Protein AF-A0A358XRB4-F1 (afdb_monomer_lite)

Foldseek 3Di:
DDEPVNLVVCVVVPHDPVVSVVVVVVCVVVVVYDPPPDPDDDPDDDDDDPVPDADWDADDPDRPRTDGPVCCVVVVQVCCCVPVVDGDDPPVRPPPVPPVVVD

Structure (mmCIF, N/CA/C/O backbone):
data_AF-A0A358XRB4-F1
#
_entry.id   AF-A0A358XRB4-F1
#
loop_
_atom_site.group_PDB
_atom_site.id
_atom_site.type_symbol
_atom_site.label_atom_id
_atom_site.label_alt_id
_atom_site.label_comp_id
_atom_site.label_asym_id
_atom_site.label_entity_id
_atom_site.label_seq_id
_atom_site.pdbx_PDB_ins_code
_atom_site.Cartn_x
_atom_site.Cartn_y
_atom_site.Cartn_z
_atom_site.occupancy
_atom_site.B_iso_or_equiv
_atom_site.auth_seq_id
_atom_site.auth_comp_id
_atom_site.auth_asym_id
_atom_site.auth_atom_id
_atom_site.pdbx_PDB_model_num
ATOM 1 N N . PRO A 1 1 ? -9.787 3.916 7.502 1.00 90.25 1 PRO A N 1
ATOM 2 C CA . PRO A 1 1 ? -10.908 3.652 8.437 1.00 90.25 1 PRO A CA 1
ATOM 3 C C . PRO A 1 1 ? -10.502 2.539 9.401 1.00 90.25 1 PRO A C 1
ATOM 5 O O . PRO A 1 1 ? -9.626 1.770 9.024 1.00 90.25 1 PRO A O 1
ATOM 8 N N . ILE A 1 2 ? -11.074 2.484 10.604 1.00 95.69 2 ILE A N 1
ATOM 9 C CA . ILE A 1 2 ? -10.723 1.452 11.591 1.00 95.69 2 ILE A CA 1
ATOM 10 C C . ILE A 1 2 ? -11.543 0.191 11.311 1.00 95.69 2 ILE A C 1
ATOM 12 O O . ILE A 1 2 ? -12.748 0.284 11.087 1.00 95.69 2 ILE A O 1
ATOM 16 N N . ASP A 1 3 ? -10.884 -0.960 11.305 1.00 96.50 3 ASP A N 1
ATOM 17 C CA . ASP A 1 3 ? -11.445 -2.276 10.993 1.00 96.50 3 ASP A CA 1
ATOM 18 C C . ASP A 1 3 ? -10.678 -3.393 11.729 1.00 96.50 3 ASP A C 1
ATOM 20 O O . ASP A 1 3 ? -9.764 -3.131 12.517 1.00 96.50 3 ASP A O 1
ATOM 24 N N . ASP A 1 4 ? -11.012 -4.653 11.444 1.00 96.62 4 ASP A N 1
ATOM 25 C CA . ASP A 1 4 ? -10.349 -5.813 12.051 1.00 96.62 4 ASP A CA 1
ATOM 26 C C . ASP A 1 4 ? -8.838 -5.853 11.752 1.00 96.62 4 ASP A C 1
ATOM 28 O O . ASP A 1 4 ? -8.036 -6.158 12.637 1.00 96.62 4 ASP A O 1
ATOM 32 N N . ARG A 1 5 ? -8.415 -5.456 10.540 1.00 96.81 5 ARG A N 1
ATOM 33 C CA . ARG A 1 5 ? -6.986 -5.373 10.173 1.00 96.81 5 ARG A CA 1
ATOM 34 C C . ARG A 1 5 ? -6.235 -4.367 11.032 1.00 96.81 5 ARG A C 1
ATOM 36 O O . ARG A 1 5 ? -5.061 -4.569 11.344 1.00 96.81 5 ARG A O 1
ATOM 43 N N . THR A 1 6 ? -6.909 -3.300 11.446 1.00 97.25 6 THR A N 1
ATOM 44 C CA . THR A 1 6 ? -6.347 -2.321 12.374 1.00 97.25 6 THR A CA 1
ATOM 45 C C . THR A 1 6 ? -6.061 -2.952 13.741 1.00 97.25 6 THR A C 1
ATOM 47 O O . THR A 1 6 ? -4.976 -2.737 14.284 1.00 97.25 6 THR A O 1
ATOM 50 N N . LEU A 1 7 ? -6.969 -3.776 14.281 1.00 97.50 7 LEU A N 1
ATOM 51 C CA . LEU A 1 7 ? -6.739 -4.475 15.556 1.00 97.50 7 LEU A CA 1
ATOM 52 C C . LEU A 1 7 ? -5.638 -5.536 15.441 1.00 97.50 7 LEU A C 1
ATOM 54 O O . LEU A 1 7 ? -4.786 -5.630 16.326 1.00 97.50 7 LEU A O 1
ATOM 58 N N . GLU A 1 8 ? -5.598 -6.281 14.333 1.00 97.69 8 GLU A N 1
ATOM 59 C CA . GLU A 1 8 ? -4.508 -7.222 14.039 1.00 97.69 8 GLU A CA 1
ATOM 60 C C . GLU A 1 8 ? -3.146 -6.515 14.018 1.00 97.69 8 GLU A C 1
ATOM 62 O O . GLU A 1 8 ? -2.169 -7.015 14.580 1.00 97.69 8 GLU A O 1
ATOM 67 N N . TYR A 1 9 ? -3.075 -5.327 13.408 1.00 97.88 9 TYR A N 1
ATOM 68 C CA . TYR A 1 9 ? -1.863 -4.513 13.393 1.00 97.88 9 TYR A CA 1
ATOM 69 C C . TYR A 1 9 ? -1.485 -4.005 14.791 1.00 97.88 9 TYR A C 1
ATOM 71 O O . TYR A 1 9 ? -0.312 -4.011 15.162 1.00 97.88 9 TYR A O 1
ATOM 79 N N . MET A 1 10 ? -2.457 -3.593 15.607 1.00 98.06 10 MET A N 1
ATOM 80 C CA . MET A 1 10 ? -2.192 -3.202 16.996 1.00 98.06 10 MET A CA 1
ATOM 81 C C . MET A 1 10 ? -1.623 -4.368 17.810 1.00 98.06 10 MET A C 1
ATOM 83 O O . MET A 1 10 ? -0.644 -4.184 18.535 1.00 98.06 10 MET A O 1
ATOM 87 N N . HIS A 1 11 ? -2.186 -5.565 17.647 1.00 97.75 11 HIS A N 1
ATOM 88 C CA . HIS A 1 11 ? -1.681 -6.776 18.284 1.00 97.75 11 HIS A CA 1
ATOM 89 C C . HIS A 1 11 ? -0.258 -7.111 17.811 1.00 97.75 11 HIS A C 1
ATOM 91 O O . HIS A 1 11 ? 0.637 -7.302 18.633 1.00 97.75 11 HIS A O 1
ATOM 97 N N . SER A 1 12 ? -0.011 -7.125 16.495 1.00 98.12 12 SER A N 1
ATOM 98 C CA . SER A 1 12 ? 1.310 -7.453 15.930 1.00 98.12 12 SER A CA 1
ATOM 99 C C . SER A 1 12 ? 2.396 -6.447 16.312 1.00 98.12 12 SER A C 1
ATOM 101 O O . SER A 1 12 ? 3.572 -6.792 16.393 1.00 98.12 12 SER A O 1
ATOM 103 N N . THR A 1 13 ? 1.998 -5.214 16.612 1.00 98.00 13 THR A N 1
ATOM 104 C CA . THR A 1 13 ? 2.883 -4.154 17.095 1.00 98.00 13 THR A CA 1
ATOM 105 C C . THR A 1 13 ? 2.844 -3.991 18.620 1.00 98.00 13 THR A C 1
ATOM 107 O O . THR A 1 13 ? 3.164 -2.919 19.140 1.00 98.00 13 THR A O 1
ATOM 110 N N . ASN A 1 14 ? 2.492 -5.067 19.332 1.00 97.75 14 ASN A N 1
ATOM 111 C CA . ASN A 1 14 ? 2.639 -5.258 20.775 1.00 97.75 14 ASN A CA 1
ATOM 112 C C . ASN A 1 14 ? 1.822 -4.297 21.661 1.00 97.75 14 ASN A C 1
ATOM 114 O O . ASN A 1 14 ? 2.279 -3.883 22.728 1.00 97.75 14 ASN A O 1
ATOM 118 N N . ARG A 1 15 ? 0.612 -3.917 21.229 1.00 98.31 15 ARG A N 1
ATOM 119 C CA . ARG A 1 15 ? -0.363 -3.246 22.110 1.00 98.31 15 ARG A CA 1
ATOM 120 C C . ARG A 1 15 ? -1.045 -4.281 23.003 1.00 98.31 15 ARG A C 1
ATOM 122 O O . ARG A 1 15 ? -1.271 -5.412 22.579 1.00 98.31 15 ARG A O 1
ATOM 129 N N . SER A 1 16 ? -1.381 -3.886 24.231 1.00 98.12 16 SER A N 1
ATOM 130 C CA . SER A 1 16 ? -2.035 -4.792 25.180 1.00 98.12 16 SER A CA 1
ATOM 131 C C . SER A 1 16 ? -3.459 -5.135 24.734 1.00 98.12 16 SER A C 1
ATOM 133 O O . SER A 1 16 ? -4.117 -4.346 24.047 1.00 98.12 16 SER A O 1
ATOM 135 N N . ALA A 1 17 ? -3.953 -6.303 25.145 1.00 97.81 17 ALA A N 1
ATOM 136 C CA . ALA A 1 17 ? -5.308 -6.740 24.819 1.00 97.81 17 ALA A CA 1
ATOM 137 C C . ALA A 1 17 ? -6.370 -5.767 25.364 1.00 97.81 17 ALA A C 1
ATOM 139 O O . ALA A 1 17 ? -7.371 -5.501 24.700 1.00 97.81 17 ALA A O 1
ATOM 140 N N . GLU A 1 18 ? -6.127 -5.177 26.536 1.00 98.19 18 GLU A N 1
ATOM 141 C CA . GLU A 1 18 ? -6.999 -4.168 27.141 1.00 98.19 18 GLU A CA 1
ATOM 142 C C . GLU A 1 18 ? -7.086 -2.920 26.263 1.00 98.19 18 GLU A C 1
ATOM 144 O O . GLU A 1 18 ? -8.176 -2.407 26.017 1.00 98.19 18 GLU A O 1
ATOM 149 N N . GLN A 1 19 ? -5.948 -2.449 25.748 1.00 97.75 19 GLN A N 1
ATOM 150 C CA . GLN A 1 19 ? -5.911 -1.282 24.873 1.00 97.75 19 GLN A CA 1
ATOM 151 C C . GLN A 1 19 ? -6.633 -1.547 23.548 1.00 97.75 19 GLN A C 1
ATOM 153 O O . GLN A 1 19 ? -7.374 -0.687 23.073 1.00 97.75 19 GLN A O 1
ATOM 158 N N . ILE A 1 20 ? -6.434 -2.728 22.958 1.00 98.12 20 ILE A N 1
ATOM 159 C CA . ILE A 1 20 ? -7.108 -3.140 21.718 1.00 98.12 20 ILE A CA 1
ATOM 160 C C . ILE A 1 20 ? -8.624 -3.155 21.924 1.00 98.12 20 ILE A C 1
ATOM 162 O O . ILE A 1 20 ? -9.349 -2.559 21.129 1.00 98.12 20 ILE A O 1
ATOM 166 N N . LYS A 1 21 ? -9.091 -3.743 23.030 1.00 98.12 21 LYS A N 1
ATOM 167 C CA . LYS A 1 21 ? -10.515 -3.790 23.372 1.00 98.12 21 LYS A CA 1
ATOM 168 C C . LYS A 1 21 ? -11.119 -2.395 23.545 1.00 98.12 21 LYS A C 1
ATOM 170 O O . LYS A 1 21 ? -12.191 -2.125 23.017 1.00 98.12 21 LYS A O 1
ATOM 175 N N . ILE A 1 22 ? -10.423 -1.490 24.240 1.00 98.00 22 ILE A N 1
ATOM 176 C CA . ILE A 1 22 ? -10.883 -0.102 24.409 1.00 98.00 22 ILE A CA 1
ATOM 177 C C . ILE A 1 22 ? -11.071 0.576 23.047 1.00 98.00 22 ILE A C 1
ATOM 179 O O . ILE A 1 22 ? -12.081 1.244 22.831 1.00 98.00 22 ILE A O 1
ATOM 183 N N . VAL A 1 23 ? -10.112 0.408 22.131 1.00 97.62 23 VAL A N 1
ATOM 184 C CA . VAL A 1 23 ? -10.195 0.990 20.784 1.00 97.62 23 VAL A CA 1
ATOM 185 C C . VAL A 1 23 ? -11.362 0.395 20.000 1.00 97.62 23 VAL A C 1
ATOM 187 O O . VAL A 1 23 ? -12.125 1.145 19.395 1.00 97.62 23 VAL A O 1
ATOM 190 N N . GLU A 1 24 ? -11.536 -0.924 20.041 1.00 97.81 24 GLU A N 1
ATOM 191 C CA . GLU A 1 24 ? -12.645 -1.610 19.378 1.00 97.81 24 GLU A CA 1
ATOM 192 C C . GLU A 1 24 ? -14.009 -1.113 19.878 1.00 97.81 24 GLU A C 1
ATOM 194 O O . GLU A 1 24 ? -14.825 -0.640 19.080 1.00 97.81 24 GLU A O 1
ATOM 199 N N . ASP A 1 25 ? -14.235 -1.162 21.193 1.00 98.06 25 ASP A N 1
ATOM 200 C CA . ASP A 1 25 ? -15.498 -0.774 21.825 1.00 98.06 25 ASP A CA 1
ATOM 201 C C . ASP A 1 25 ? -15.821 0.697 21.539 1.00 98.06 25 ASP A C 1
ATOM 203 O O . ASP A 1 25 ? -16.948 1.043 21.164 1.00 98.06 25 ASP A O 1
ATOM 207 N N . TYR A 1 26 ? -14.818 1.573 21.655 1.00 97.94 26 TYR A N 1
ATOM 208 C CA . TYR A 1 26 ? -14.969 2.992 21.364 1.00 97.94 26 TYR A CA 1
ATOM 209 C C . TYR A 1 26 ? -15.321 3.233 19.892 1.00 97.94 26 TYR A C 1
ATOM 211 O O . TYR A 1 26 ? -16.281 3.948 19.599 1.00 97.94 26 TYR A O 1
ATOM 219 N N . CYS A 1 27 ? -14.583 2.639 18.952 1.00 97.50 27 CYS A N 1
ATOM 220 C CA . CYS A 1 27 ? -14.813 2.858 17.526 1.00 97.50 27 CYS A CA 1
ATOM 221 C C . CYS A 1 27 ? -16.169 2.309 17.067 1.00 97.50 27 CYS A C 1
ATOM 223 O O . CYS A 1 27 ? -16.845 2.967 16.272 1.00 97.50 27 CYS A O 1
ATOM 225 N N . LYS A 1 28 ? -16.599 1.153 17.591 1.00 95.88 28 LYS A N 1
ATOM 226 C CA . LYS A 1 28 ? -17.924 0.577 17.308 1.00 95.88 28 LYS A CA 1
ATOM 227 C C . LYS A 1 28 ? -19.051 1.435 17.880 1.00 95.88 28 LYS A C 1
ATOM 229 O O . LYS A 1 28 ? -20.026 1.694 17.181 1.00 95.88 28 LYS A O 1
ATOM 234 N N . SER A 1 29 ? -18.891 1.938 19.103 1.00 97.25 29 SER A N 1
ATOM 235 C CA . SER A 1 29 ? -19.905 2.777 19.757 1.00 97.25 29 SER A CA 1
ATOM 236 C C . SER A 1 29 ? -20.063 4.155 19.106 1.00 97.25 29 SER A C 1
ATOM 238 O O . SER A 1 29 ? -21.143 4.734 19.155 1.00 97.25 29 SER A O 1
ATOM 240 N N . ASN A 1 30 ? -19.003 4.679 18.483 1.00 96.44 30 ASN A N 1
ATOM 241 C CA . ASN A 1 30 ? -18.987 6.020 17.888 1.00 96.44 30 ASN A CA 1
ATOM 242 C C . ASN A 1 30 ? -19.124 6.027 16.356 1.00 96.44 30 ASN A C 1
ATOM 244 O O . ASN A 1 30 ? -18.814 7.037 15.729 1.00 96.44 30 ASN A O 1
ATOM 248 N N . LEU A 1 31 ? -19.571 4.924 15.741 1.00 92.69 31 LEU A N 1
ATOM 249 C CA . LEU A 1 31 ? -19.766 4.822 14.283 1.00 92.69 31 LEU A CA 1
ATOM 250 C C . LEU A 1 31 ? -18.483 5.091 13.466 1.00 92.69 31 LEU A C 1
ATOM 252 O O . LEU A 1 31 ? -18.536 5.530 12.320 1.00 92.69 31 LEU A O 1
ATOM 256 N N . LEU A 1 32 ? -17.316 4.820 14.058 1.00 94.50 32 LEU A N 1
ATOM 257 C CA . LEU A 1 32 ? -16.003 4.951 13.410 1.00 94.50 32 LEU A CA 1
ATOM 258 C C . LEU A 1 32 ? -15.513 3.624 12.812 1.00 94.50 32 LEU A C 1
ATOM 260 O O . LEU A 1 32 ? -14.489 3.590 12.123 1.00 94.50 32 LEU A O 1
ATOM 264 N N . TRP A 1 33 ? -16.222 2.533 13.107 1.00 95.56 33 TRP A N 1
ATOM 265 C CA . TRP A 1 33 ? -15.901 1.182 12.669 1.00 95.56 33 TRP A CA 1
ATOM 266 C C . TRP A 1 33 ? -16.358 0.926 11.230 1.00 95.56 33 TRP A C 1
ATOM 268 O O . TRP A 1 33 ? -17.510 1.187 10.890 1.00 95.56 33 TRP A O 1
ATOM 278 N N . ARG A 1 34 ? -15.472 0.387 10.386 1.00 95.19 34 ARG A N 1
ATOM 279 C CA . ARG A 1 34 ? -15.744 0.072 8.978 1.00 95.19 34 ARG A CA 1
ATOM 280 C C . ARG A 1 34 ? -16.043 -1.417 8.813 1.00 95.19 34 ARG A C 1
ATOM 282 O O . ARG A 1 34 ? -15.207 -2.257 9.122 1.00 95.19 34 ARG A O 1
ATOM 289 N N . THR A 1 35 ? -17.206 -1.738 8.252 1.00 92.44 35 THR A N 1
ATOM 290 C CA . THR A 1 35 ? -17.623 -3.111 7.902 1.00 92.44 35 THR A CA 1
ATOM 291 C C . THR A 1 35 ? -17.479 -3.426 6.413 1.00 92.44 35 THR A C 1
ATOM 293 O O . THR A 1 35 ? -17.598 -4.579 6.004 1.00 92.44 35 THR A O 1
ATOM 296 N N . GLY A 1 36 ? -17.259 -2.404 5.582 1.00 89.94 36 GLY A N 1
ATOM 297 C CA . GLY A 1 36 ? -17.199 -2.540 4.125 1.00 89.94 36 GLY A CA 1
ATOM 298 C C . GLY A 1 36 ? -18.560 -2.395 3.438 1.00 89.94 36 GLY A C 1
ATOM 299 O O . GLY A 1 36 ? -18.598 -2.274 2.218 1.00 89.94 36 GLY A O 1
ATOM 300 N N . LYS A 1 37 ? -19.659 -2.345 4.203 1.00 89.94 37 LYS A N 1
ATOM 301 C CA . LYS A 1 37 ? -21.044 -2.274 3.697 1.00 89.94 37 LYS A CA 1
ATOM 302 C C . LYS A 1 37 ? -21.692 -0.897 3.849 1.00 89.94 37 LYS A C 1
ATOM 304 O O . LYS A 1 37 ? -22.836 -0.715 3.458 1.00 89.94 37 LYS A O 1
ATOM 309 N N . GLU A 1 38 ? -20.985 0.056 4.444 1.00 88.00 38 GLU A N 1
ATOM 310 C CA . GLU A 1 38 ? -21.481 1.417 4.638 1.00 88.00 38 GLU A CA 1
ATOM 311 C C . GLU A 1 38 ? -21.682 2.136 3.294 1.00 88.00 38 GLU A C 1
ATOM 313 O O . GLU A 1 38 ? -20.778 2.152 2.453 1.00 88.00 38 GLU A O 1
ATOM 318 N N . GLU A 1 39 ? -22.842 2.776 3.132 1.00 88.31 39 GLU A N 1
ATOM 319 C CA . GLU A 1 39 ? -23.184 3.620 1.981 1.00 88.31 39 GLU A CA 1
ATOM 320 C C . GLU A 1 39 ? -22.624 5.037 2.172 1.00 88.31 39 GLU A C 1
ATOM 322 O O . GLU A 1 39 ? -23.309 5.960 2.614 1.00 88.31 39 GLU A O 1
ATOM 327 N N . ILE A 1 40 ? -21.334 5.206 1.880 1.00 90.75 40 ILE A N 1
ATOM 328 C CA . ILE A 1 40 ? -20.641 6.492 2.009 1.00 90.75 40 ILE A CA 1
ATOM 329 C C . ILE A 1 40 ? -20.748 7.262 0.690 1.00 90.75 40 ILE A C 1
ATOM 331 O O . ILE A 1 40 ? -20.347 6.767 -0.362 1.00 90.75 40 ILE A O 1
ATOM 335 N N . GLN A 1 41 ? -21.248 8.496 0.749 1.00 93.75 41 GLN A N 1
ATOM 336 C CA . GLN A 1 41 ? -21.295 9.391 -0.405 1.00 93.75 41 GLN A CA 1
ATOM 337 C C . GLN A 1 41 ? -19.997 10.199 -0.504 1.00 93.75 41 GLN A C 1
ATOM 339 O O . GLN A 1 41 ? -19.649 10.955 0.403 1.00 93.75 41 GLN A O 1
ATOM 344 N N . TYR A 1 42 ? -19.290 10.049 -1.622 1.00 94.06 42 TYR A N 1
ATOM 345 C CA . TYR A 1 42 ? -18.092 10.820 -1.952 1.00 94.06 42 TYR A CA 1
ATOM 346 C C . TYR A 1 42 ? -18.394 11.808 -3.082 1.00 94.06 42 TYR A C 1
ATOM 348 O O . TYR A 1 42 ? -19.273 11.567 -3.906 1.00 94.06 42 TYR A O 1
ATOM 356 N N . SER A 1 43 ? -17.637 12.904 -3.162 1.00 97.38 43 SER A N 1
ATOM 357 C CA . SER A 1 43 ? -17.746 13.862 -4.273 1.00 97.38 43 SER A CA 1
ATOM 358 C C . SER A 1 43 ? -17.278 13.284 -5.613 1.00 97.38 43 SER A C 1
ATOM 360 O O . SER A 1 43 ? -17.720 13.732 -6.666 1.00 97.38 43 SER A O 1
ATOM 362 N N . SER A 1 44 ? -16.379 12.298 -5.575 1.00 96.69 44 SER A N 1
ATOM 363 C CA . SER A 1 44 ? -15.900 11.540 -6.729 1.00 96.69 44 SER A CA 1
ATOM 364 C C . SER A 1 44 ? -15.478 10.141 -6.284 1.00 96.69 44 SER A C 1
ATOM 366 O O . SER A 1 44 ? -14.920 9.978 -5.196 1.00 96.69 44 SER A O 1
ATOM 368 N N . VAL A 1 45 ? -15.741 9.139 -7.125 1.00 94.50 45 VAL A N 1
ATOM 369 C CA . VAL A 1 45 ? -15.379 7.736 -6.895 1.00 94.50 45 VAL A CA 1
ATOM 370 C C . VAL A 1 45 ? -14.479 7.278 -8.036 1.00 94.50 45 VAL A C 1
ATOM 372 O O . VAL A 1 45 ? -14.835 7.403 -9.205 1.00 94.50 45 VAL A O 1
ATOM 375 N N . VAL A 1 46 ? -13.304 6.753 -7.689 1.00 95.12 46 VAL A N 1
ATOM 376 C CA . VAL A 1 46 ? -12.358 6.150 -8.633 1.00 95.12 46 VAL A CA 1
ATOM 377 C C . VAL A 1 46 ? -12.219 4.678 -8.281 1.00 95.12 46 VAL A C 1
ATOM 379 O O . VAL A 1 46 ? -11.925 4.337 -7.135 1.00 95.12 46 VAL A O 1
ATOM 382 N N . GLU A 1 47 ? -12.422 3.810 -9.266 1.00 94.31 47 GLU A N 1
ATOM 383 C CA . GLU A 1 47 ? -12.337 2.362 -9.099 1.00 94.31 47 GLU A CA 1
ATOM 384 C C . GLU A 1 47 ? -10.992 1.828 -9.594 1.00 94.31 47 GLU A C 1
ATOM 386 O O . GLU A 1 47 ? -10.452 2.279 -10.606 1.00 94.31 47 GLU A O 1
ATOM 391 N N . PHE A 1 48 ? -10.447 0.841 -8.883 1.00 93.31 48 PHE A N 1
ATOM 392 C CA . PHE A 1 48 ? -9.201 0.187 -9.263 1.00 93.31 48 PHE A CA 1
ATOM 393 C C . PHE A 1 48 ? -9.271 -1.314 -8.979 1.00 93.31 48 PHE A C 1
ATOM 395 O O . PHE A 1 48 ? -9.446 -1.741 -7.838 1.00 93.31 48 PHE A O 1
ATOM 402 N N . ASN A 1 49 ? -9.113 -2.123 -10.027 1.00 95.12 49 ASN A N 1
ATOM 403 C CA . ASN A 1 49 ? -9.119 -3.575 -9.912 1.00 95.12 49 ASN A CA 1
ATOM 404 C C . ASN A 1 49 ? -7.727 -4.090 -9.514 1.00 95.12 49 ASN A C 1
ATOM 406 O O . ASN A 1 49 ? -6.806 -4.110 -10.335 1.00 95.12 49 ASN A O 1
ATOM 410 N N . LEU A 1 50 ? -7.592 -4.579 -8.278 1.00 94.00 50 LEU A N 1
ATOM 411 C CA . LEU A 1 50 ? -6.340 -5.143 -7.761 1.00 94.00 50 LEU A CA 1
ATOM 412 C C . LEU A 1 50 ? -5.830 -6.352 -8.559 1.00 94.00 50 LEU A C 1
ATOM 414 O O . LEU A 1 50 ? -4.622 -6.551 -8.633 1.00 94.00 50 LEU A O 1
ATOM 418 N N . SER A 1 51 ? -6.704 -7.130 -9.205 1.00 96.06 51 SER A N 1
ATOM 419 C CA . SER A 1 51 ? -6.286 -8.267 -10.040 1.00 96.06 51 SER A CA 1
ATOM 420 C C . SER A 1 51 ? -5.570 -7.843 -11.323 1.00 96.06 51 SER A C 1
ATOM 422 O O . SER A 1 51 ? -4.903 -8.662 -11.942 1.00 96.06 51 SER A O 1
ATOM 424 N N . SER A 1 52 ? -5.699 -6.576 -11.726 1.00 93.88 52 SER A N 1
ATOM 425 C CA . SER A 1 52 ? -4.991 -6.016 -12.886 1.00 93.88 52 SER A CA 1
ATOM 426 C C . SER A 1 52 ? -3.621 -5.420 -12.535 1.00 93.88 52 SER A C 1
ATOM 428 O O . SER A 1 52 ? -2.935 -4.885 -13.405 1.00 93.88 52 SER A O 1
ATOM 430 N N . LEU A 1 53 ? -3.225 -5.463 -11.258 1.00 94.00 53 LEU A N 1
ATOM 431 C CA . LEU A 1 53 ? -1.988 -4.857 -10.785 1.00 94.00 53 LEU A CA 1
ATOM 432 C C . LEU A 1 53 ? -0.764 -5.646 -11.272 1.00 94.00 53 LEU A C 1
ATOM 434 O O . LEU A 1 53 ? -0.621 -6.835 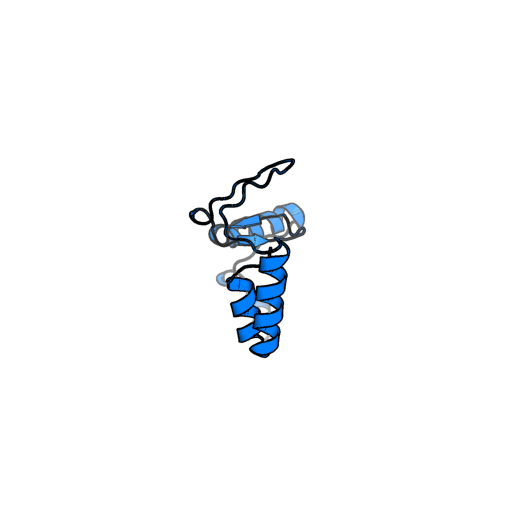-10.998 1.00 94.00 53 LEU A O 1
ATOM 438 N N . GLU A 1 54 ? 0.162 -4.946 -11.923 1.00 94.94 54 GLU A N 1
ATOM 439 C CA . GLU A 1 54 ? 1.481 -5.464 -12.288 1.00 94.94 54 GLU A CA 1
ATOM 440 C C . GLU A 1 54 ? 2.590 -4.758 -11.484 1.00 94.94 54 GLU A C 1
ATOM 442 O O . GLU A 1 54 ? 2.448 -3.569 -11.174 1.00 94.94 54 GLU A O 1
ATOM 447 N N . PRO A 1 55 ? 3.713 -5.439 -11.173 1.00 95.88 55 PRO A N 1
ATOM 448 C CA . PRO A 1 55 ? 4.864 -4.820 -10.519 1.00 95.88 55 PRO A CA 1
ATOM 449 C C . PRO A 1 55 ? 5.432 -3.651 -11.328 1.00 95.88 55 PRO A C 1
ATOM 451 O O . PRO A 1 55 ? 5.678 -3.770 -12.533 1.00 95.88 55 PRO A O 1
ATOM 454 N N . THR A 1 56 ? 5.701 -2.531 -10.656 1.00 95.62 56 THR A N 1
ATOM 455 C CA . THR A 1 56 ? 6.194 -1.298 -11.287 1.00 95.62 56 THR A CA 1
ATOM 456 C C . THR A 1 56 ? 7.336 -0.647 -10.526 1.00 95.62 56 THR A C 1
ATOM 458 O O . THR A 1 56 ? 7.470 -0.825 -9.319 1.00 95.62 56 THR A O 1
ATOM 461 N N . VAL A 1 57 ? 8.106 0.174 -11.235 1.00 94.56 57 VAL A N 1
ATOM 462 C CA . VAL A 1 57 ? 9.106 1.097 -10.694 1.00 94.56 57 VAL A CA 1
ATOM 463 C C . VAL A 1 57 ? 8.658 2.527 -10.988 1.00 94.56 57 VAL A C 1
ATOM 465 O O . VAL A 1 57 ? 8.137 2.803 -12.070 1.00 94.56 57 VAL A O 1
ATOM 468 N N . SER A 1 58 ? 8.864 3.429 -10.032 1.00 93.81 58 SER A N 1
ATOM 469 C CA . SER A 1 58 ? 8.624 4.863 -10.211 1.00 93.81 58 SER A CA 1
ATOM 470 C C . SER A 1 58 ? 9.903 5.587 -10.629 1.00 93.81 58 SER A C 1
ATOM 472 O O . SER A 1 58 ? 10.953 5.360 -10.025 1.00 93.81 58 SER A O 1
ATOM 474 N N . GLY A 1 59 ? 9.820 6.494 -11.604 1.00 88.38 59 GLY A N 1
ATOM 475 C CA . GLY A 1 59 ? 10.915 7.397 -11.967 1.00 88.38 59 GLY A CA 1
ATOM 476 C C . GLY A 1 59 ? 11.175 7.515 -13.474 1.00 88.38 59 GLY A C 1
ATOM 477 O O . GLY A 1 59 ? 10.339 7.108 -14.278 1.00 88.38 59 GLY A O 1
ATOM 478 N N . PRO A 1 60 ? 12.328 8.094 -13.875 1.00 86.19 60 PRO A N 1
ATOM 479 C CA . PRO A 1 60 ? 13.516 8.379 -13.055 1.00 86.19 60 PRO A CA 1
ATOM 480 C C . PRO A 1 60 ? 13.474 9.709 -12.286 1.00 86.19 60 PRO A C 1
ATOM 482 O O . PRO A 1 60 ? 14.258 9.887 -11.359 1.00 86.19 60 PRO A O 1
ATOM 485 N N . LYS A 1 61 ? 12.588 10.647 -12.654 1.00 85.75 61 LYS A N 1
ATOM 486 C CA . LYS A 1 61 ? 12.583 12.020 -12.109 1.00 85.75 61 LYS A CA 1
ATOM 487 C C . LYS A 1 61 ? 11.412 12.329 -11.184 1.00 85.75 61 LYS A C 1
ATOM 489 O O . LYS A 1 61 ? 11.574 13.129 -10.266 1.00 85.75 61 LYS A O 1
ATOM 494 N N . ARG A 1 62 ? 10.234 11.742 -11.422 1.00 89.44 62 ARG A N 1
ATOM 495 C CA . ARG A 1 62 ? 9.025 12.039 -10.642 1.00 89.44 62 ARG A CA 1
ATOM 496 C C . ARG A 1 62 ? 8.379 10.750 -10.129 1.00 89.44 62 ARG A C 1
ATOM 498 O O . ARG A 1 62 ? 8.353 9.758 -10.853 1.00 89.44 62 ARG A O 1
ATOM 505 N N . PRO A 1 63 ? 7.822 10.743 -8.908 1.00 90.75 63 PRO A N 1
ATOM 506 C CA . PRO A 1 63 ? 7.228 9.544 -8.313 1.00 90.75 63 PRO A CA 1
ATOM 507 C C . PRO A 1 63 ? 5.993 9.028 -9.071 1.00 90.75 63 PRO A C 1
ATOM 509 O O . PRO A 1 63 ? 5.720 7.828 -9.045 1.00 90.75 63 PRO A O 1
ATOM 512 N N . GLN A 1 64 ? 5.271 9.913 -9.767 1.00 92.38 64 GLN A N 1
ATOM 513 C CA . GLN A 1 64 ? 4.112 9.559 -10.591 1.00 92.38 64 GLN A CA 1
ATOM 514 C C . GLN A 1 64 ? 4.468 8.920 -11.944 1.00 92.38 64 GLN A C 1
ATOM 516 O O . GLN A 1 64 ? 3.574 8.417 -12.623 1.00 92.38 64 GLN A O 1
ATOM 521 N N . ASP A 1 65 ? 5.741 8.935 -12.350 1.00 90.50 65 ASP A N 1
ATOM 522 C CA . ASP A 1 65 ? 6.182 8.310 -13.599 1.00 90.50 65 ASP A CA 1
ATOM 523 C C . ASP A 1 65 ? 6.252 6.790 -13.395 1.00 90.50 65 ASP A C 1
ATOM 525 O O . ASP A 1 65 ? 7.187 6.279 -12.783 1.00 90.50 65 ASP A O 1
ATOM 529 N N . LYS A 1 66 ? 5.228 6.066 -13.857 1.00 92.81 66 LYS A N 1
ATOM 530 C CA . LYS A 1 66 ? 5.076 4.617 -13.661 1.00 92.81 66 LYS A CA 1
ATOM 531 C C . LYS A 1 66 ? 5.685 3.836 -14.827 1.00 92.81 66 LYS A C 1
ATOM 533 O O . LYS A 1 66 ? 5.233 3.971 -15.960 1.00 92.81 66 L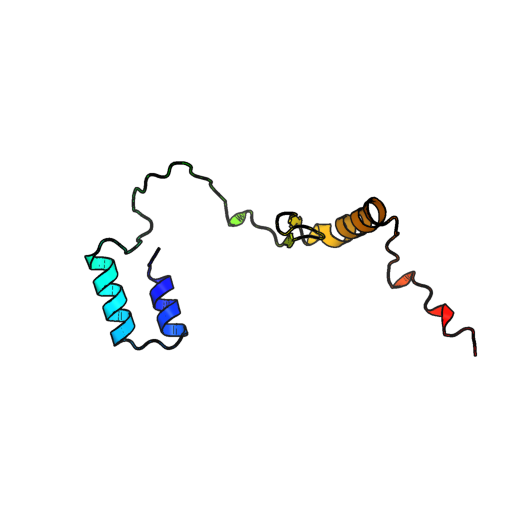YS A O 1
ATOM 538 N N . ILE A 1 67 ? 6.635 2.951 -14.532 1.00 93.69 67 ILE A N 1
ATOM 539 C CA . ILE A 1 67 ? 7.248 2.028 -15.495 1.00 93.69 67 ILE A CA 1
ATOM 540 C C . ILE A 1 67 ? 6.959 0.596 -15.039 1.00 93.69 67 ILE A C 1
ATOM 542 O O . ILE A 1 67 ? 7.239 0.243 -13.894 1.00 93.69 67 ILE A O 1
ATOM 546 N N . LEU A 1 68 ? 6.394 -0.252 -15.902 1.00 95.44 68 LEU A N 1
ATOM 547 C CA . LEU A 1 68 ? 6.232 -1.674 -15.579 1.00 95.44 68 LEU A CA 1
ATOM 548 C C . LEU A 1 68 ? 7.613 -2.327 -15.444 1.00 95.44 68 LEU A C 1
ATOM 550 O O . LEU A 1 68 ? 8.508 -2.060 -16.245 1.00 95.44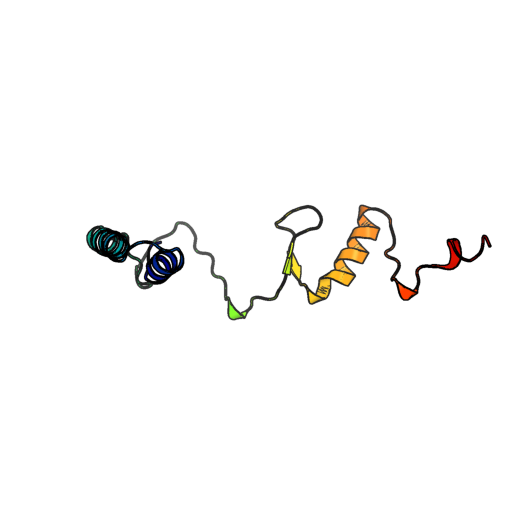 68 LEU A O 1
ATOM 554 N N . VAL A 1 69 ? 7.798 -3.215 -14.462 1.00 95.62 69 VAL A N 1
ATOM 555 C CA . VAL A 1 69 ? 9.103 -3.867 -14.222 1.00 95.62 69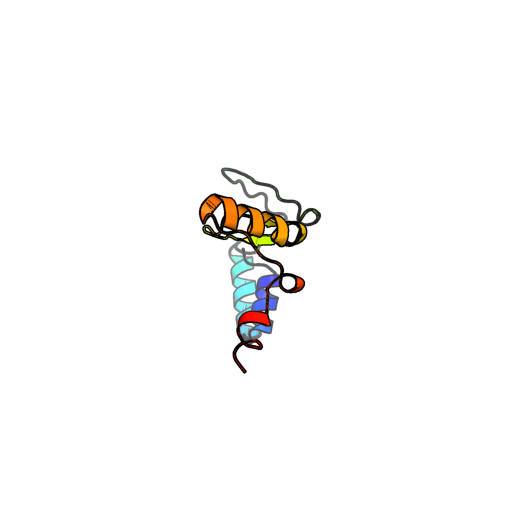 VAL A CA 1
ATOM 556 C C . VAL A 1 69 ? 9.599 -4.607 -15.469 1.00 95.62 69 VAL A C 1
ATOM 558 O O . VAL A 1 69 ? 10.788 -4.549 -15.778 1.00 95.62 69 VAL A O 1
ATOM 561 N N . LYS A 1 70 ? 8.689 -5.236 -16.225 1.00 95.69 70 LYS A N 1
ATOM 562 C CA . LYS A 1 70 ? 9.003 -5.933 -17.485 1.00 95.69 70 LYS A CA 1
ATOM 563 C C . LYS A 1 70 ? 9.593 -5.014 -18.564 1.00 95.69 70 LYS A C 1
ATOM 565 O O . LYS A 1 70 ? 10.414 -5.462 -19.358 1.00 95.69 70 LYS A O 1
ATOM 570 N N . ASP A 1 71 ? 9.244 -3.729 -18.533 1.00 94.94 71 ASP A N 1
ATOM 571 C CA . ASP A 1 71 ? 9.655 -2.731 -19.525 1.00 94.94 71 ASP A CA 1
ATOM 572 C C . ASP A 1 71 ? 10.842 -1.878 -19.050 1.00 94.94 71 ASP A C 1
ATOM 574 O O . ASP A 1 71 ? 11.383 -1.075 -19.812 1.00 94.94 71 ASP A O 1
ATOM 578 N N . LEU A 1 72 ? 11.282 -2.054 -17.798 1.00 93.31 72 LEU A N 1
ATOM 579 C CA . LEU A 1 72 ? 12.252 -1.181 -17.137 1.00 93.31 72 LEU A CA 1
ATOM 580 C C . LEU A 1 72 ? 13.546 -1.000 -17.935 1.00 93.31 72 LEU A C 1
ATOM 582 O O . LEU A 1 72 ? 14.015 0.125 -18.086 1.00 93.31 72 LEU A O 1
ATOM 586 N N . LYS A 1 73 ? 14.118 -2.091 -18.456 1.00 90.62 73 LYS A N 1
ATOM 587 C CA . LYS A 1 73 ? 15.381 -2.048 -19.208 1.00 90.62 73 LYS A CA 1
ATOM 588 C C . LYS A 1 73 ? 15.254 -1.162 -20.446 1.00 90.62 73 LYS A C 1
ATOM 590 O O . LYS A 1 73 ? 16.070 -0.269 -20.644 1.00 90.62 73 LYS A O 1
ATOM 595 N N . THR A 1 74 ? 14.226 -1.408 -21.253 1.00 92.75 74 THR A N 1
ATOM 596 C CA . THR A 1 74 ? 13.988 -0.688 -22.507 1.00 92.75 74 THR A CA 1
ATOM 597 C C . THR A 1 74 ? 13.694 0.781 -22.235 1.00 92.75 74 THR A C 1
ATOM 599 O O . THR A 1 74 ? 14.328 1.656 -22.822 1.00 92.75 74 THR A O 1
ATOM 602 N N . THR A 1 75 ? 12.793 1.053 -21.290 1.00 91.94 75 THR A N 1
ATOM 603 C CA . THR A 1 75 ? 12.391 2.417 -20.939 1.00 91.94 75 THR A CA 1
ATOM 604 C C . THR A 1 75 ? 13.558 3.212 -20.364 1.00 91.94 75 THR A C 1
ATOM 606 O O . THR A 1 75 ? 13.777 4.350 -20.765 1.00 91.94 75 THR A O 1
ATOM 609 N N . PHE A 1 76 ? 14.366 2.618 -19.483 1.00 90.50 76 PHE A N 1
ATOM 610 C CA . PHE A 1 76 ? 15.537 3.293 -18.928 1.00 90.50 76 PHE A CA 1
ATOM 611 C C . PHE A 1 76 ? 16.594 3.598 -19.994 1.00 90.50 76 PHE A C 1
ATOM 613 O O . PHE A 1 76 ? 17.103 4.715 -20.035 1.00 90.50 76 PHE A O 1
ATOM 620 N N . SER A 1 77 ? 16.914 2.640 -20.873 1.00 91.00 77 SER A N 1
ATOM 621 C CA . SER A 1 77 ? 17.867 2.872 -21.966 1.00 91.00 77 SER A CA 1
ATOM 622 C C . SER A 1 77 ? 17.407 3.995 -22.895 1.00 91.00 77 SER A C 1
ATOM 624 O O . SER A 1 77 ? 18.220 4.840 -23.256 1.00 91.00 77 SER A O 1
ATOM 626 N N . HIS A 1 78 ? 16.113 4.036 -23.225 1.00 90.88 78 HIS A N 1
ATOM 627 C CA . HIS A 1 78 ? 15.537 5.115 -24.023 1.00 90.88 78 HIS A CA 1
ATOM 628 C C . HIS A 1 78 ? 15.642 6.469 -23.311 1.00 90.88 78 HIS A C 1
ATOM 630 O O . HIS A 1 78 ? 16.112 7.433 -23.902 1.00 90.88 78 HIS A O 1
ATOM 636 N N . LEU A 1 79 ? 15.247 6.546 -22.036 1.00 90.44 79 LEU A N 1
ATOM 637 C CA . LEU A 1 79 ? 15.299 7.791 -21.261 1.00 90.44 79 LEU A CA 1
ATOM 638 C C . LEU A 1 79 ? 16.728 8.320 -21.094 1.00 90.44 79 LEU A C 1
ATOM 640 O O . LEU A 1 79 ? 16.953 9.527 -21.154 1.00 90.44 79 LEU A O 1
ATOM 644 N N . LEU A 1 80 ? 17.702 7.427 -20.908 1.00 90.19 80 LEU A N 1
ATOM 645 C CA . LEU A 1 80 ? 19.109 7.798 -20.798 1.00 90.19 80 LEU A CA 1
ATOM 646 C C . LEU A 1 80 ? 19.628 8.446 -22.092 1.00 90.19 80 LEU A C 1
ATOM 648 O O . LEU A 1 80 ? 20.362 9.435 -22.036 1.00 90.19 80 LEU A O 1
ATOM 652 N N . ASP A 1 81 ? 19.211 7.929 -23.244 1.00 91.19 81 ASP A N 1
ATOM 653 C CA . ASP A 1 81 ? 19.576 8.492 -24.540 1.00 91.19 81 ASP A CA 1
ATOM 654 C C . ASP A 1 81 ? 18.839 9.812 -24.795 1.00 91.19 81 ASP A C 1
ATOM 656 O O . ASP A 1 81 ? 19.469 10.846 -25.001 1.00 91.19 81 ASP A O 1
ATOM 660 N N . SER A 1 82 ? 17.510 9.824 -24.667 1.00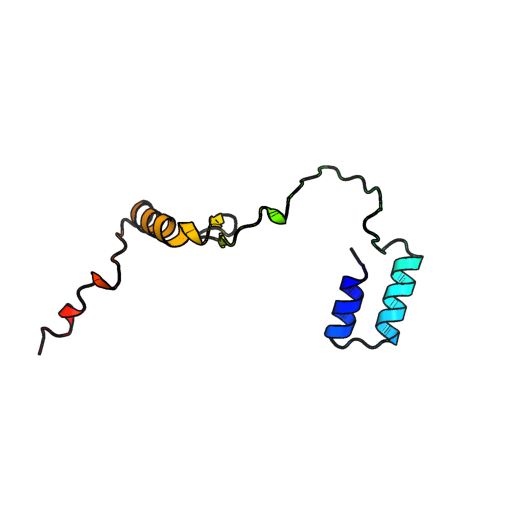 90.12 82 SER A N 1
ATOM 661 C CA . SER A 1 82 ? 16.696 10.992 -25.011 1.00 90.12 82 SER A CA 1
ATOM 662 C C . SER A 1 82 ? 16.920 12.193 -24.091 1.00 90.12 82 SER A C 1
ATOM 664 O O . SER A 1 82 ? 16.843 13.334 -24.536 1.00 90.12 82 SER A O 1
ATOM 666 N N . GLU A 1 83 ? 17.156 11.966 -22.795 1.00 88.25 83 GLU A N 1
ATOM 667 C CA . GLU A 1 83 ? 17.271 13.057 -21.819 1.00 88.25 83 GLU A CA 1
ATOM 668 C C . GLU A 1 83 ? 18.719 13.433 -21.499 1.00 88.25 83 GLU A C 1
ATOM 670 O O . GLU A 1 83 ? 18.998 14.583 -21.154 1.00 88.25 83 GLU A O 1
ATOM 675 N N . HIS A 1 84 ? 19.643 12.474 -21.584 1.00 86.06 84 HIS A N 1
ATOM 676 C CA . HIS A 1 84 ? 21.039 12.673 -21.199 1.00 86.06 84 HIS A CA 1
ATOM 677 C C . HIS A 1 84 ? 22.025 12.489 -22.354 1.00 86.06 84 HIS A C 1
ATOM 679 O O . HIS A 1 84 ? 23.219 12.684 -22.129 1.00 86.06 84 HIS A O 1
ATOM 685 N N . HIS A 1 85 ? 21.552 12.169 -23.566 1.00 88.25 85 HIS A N 1
ATOM 686 C CA . HIS A 1 85 ? 22.376 11.927 -24.757 1.00 88.25 85 HIS A CA 1
ATOM 687 C C . HIS A 1 85 ? 23.457 10.869 -24.492 1.00 88.25 85 HIS A C 1
ATOM 689 O O . HIS A 1 85 ? 24.608 10.995 -24.912 1.00 88.25 85 HIS A O 1
ATOM 695 N N . ARG A 1 86 ? 23.099 9.848 -23.700 1.00 86.75 86 ARG A N 1
ATOM 696 C CA . ARG A 1 86 ? 23.988 8.763 -23.278 1.00 86.75 86 ARG A CA 1
ATOM 697 C C . ARG A 1 86 ? 23.389 7.424 -23.671 1.00 86.75 86 ARG A C 1
ATOM 699 O O . ARG A 1 86 ? 22.326 7.043 -23.191 1.00 86.75 86 ARG A O 1
ATOM 706 N N . GLN A 1 87 ? 24.133 6.654 -24.454 1.00 87.25 87 GLN A N 1
ATOM 707 C CA . GLN A 1 87 ? 23.731 5.296 -24.789 1.00 87.25 87 GLN A CA 1
ATOM 708 C C . GLN A 1 87 ? 24.077 4.329 -23.658 1.00 87.25 87 GLN A C 1
ATOM 710 O O . GLN A 1 87 ? 25.199 4.296 -23.147 1.00 87.25 87 GLN A O 1
ATOM 715 N N . TYR A 1 88 ? 23.097 3.519 -23.260 1.00 85.44 88 TYR A N 1
ATOM 716 C CA . TYR A 1 88 ? 23.334 2.438 -22.314 1.00 85.44 88 TYR A CA 1
ATOM 717 C C . TYR A 1 88 ? 24.145 1.323 -22.984 1.00 85.44 88 TYR A C 1
ATOM 719 O O . TYR A 1 88 ? 23.674 0.692 -23.927 1.00 85.44 88 TYR A O 1
ATOM 727 N N . ILE A 1 89 ? 25.333 1.036 -22.447 1.00 84.88 89 ILE A N 1
ATOM 728 C CA . ILE A 1 89 ? 26.168 -0.087 -22.888 1.00 84.88 89 ILE A CA 1
ATOM 729 C C . ILE A 1 89 ? 25.928 -1.278 -21.941 1.00 84.88 89 ILE A C 1
ATOM 731 O O . ILE A 1 89 ? 26.189 -1.156 -20.731 1.00 84.88 89 ILE A O 1
ATOM 735 N N . PRO A 1 90 ? 25.432 -2.428 -22.440 1.00 82.69 90 PRO A N 1
ATOM 736 C CA . PRO A 1 90 ? 25.290 -3.654 -21.656 1.00 82.69 90 PRO A CA 1
ATOM 737 C C . PRO A 1 90 ? 26.629 -4.116 -21.086 1.00 82.69 90 PRO A C 1
ATOM 739 O O . PRO A 1 90 ? 27.642 -4.000 -21.762 1.00 82.69 90 PRO A O 1
ATOM 742 N N . VAL A 1 91 ? 26.632 -4.695 -19.880 1.00 80.81 91 VAL A N 1
ATOM 743 C CA . VAL A 1 91 ? 27.865 -5.124 -19.183 1.00 80.81 91 VAL A CA 1
ATOM 744 C C . VAL A 1 91 ? 28.778 -5.972 -20.075 1.00 80.81 91 VAL A C 1
ATOM 746 O O . VAL A 1 91 ? 29.962 -5.688 -20.159 1.00 80.81 91 VAL A O 1
ATOM 749 N N . LEU A 1 92 ? 28.215 -6.924 -20.824 1.00 80.69 92 LEU A N 1
ATOM 750 C CA . LEU A 1 92 ? 28.958 -7.815 -21.729 1.00 80.69 92 LEU A CA 1
ATOM 751 C C . LEU A 1 92 ? 29.646 -7.104 -22.909 1.00 80.69 92 LEU A C 1
ATOM 753 O O . LEU A 1 92 ? 30.524 -7.679 -23.538 1.00 80.69 92 LEU A O 1
ATOM 757 N N . GLN A 1 93 ? 29.216 -5.887 -23.242 1.00 79.94 93 GLN A N 1
ATOM 758 C CA . GLN A 1 93 ? 29.771 -5.065 -24.323 1.00 79.94 93 GLN A CA 1
ATOM 759 C C . GLN A 1 93 ? 30.622 -3.910 -23.789 1.00 79.94 93 GLN A C 1
ATOM 761 O O . GLN A 1 93 ? 31.179 -3.141 -24.572 1.00 79.94 93 GLN A O 1
ATOM 766 N N . ARG A 1 94 ? 30.720 -3.753 -22.463 1.00 82.38 94 ARG A N 1
ATOM 767 C CA . ARG A 1 94 ? 31.643 -2.792 -21.865 1.00 82.38 94 ARG A CA 1
ATOM 768 C C . ARG A 1 94 ? 33.040 -3.366 -22.034 1.00 82.38 94 ARG A C 1
ATOM 770 O O . ARG A 1 94 ? 33.316 -4.469 -21.579 1.00 82.38 94 ARG A O 1
ATOM 777 N N . SER A 1 95 ? 33.919 -2.627 -22.695 1.00 69.81 95 SER A N 1
ATOM 778 C CA . SER A 1 95 ? 35.332 -2.977 -22.751 1.00 69.81 95 SER A CA 1
ATOM 779 C C . SER A 1 95 ? 35.927 -2.872 -21.341 1.00 69.81 95 SER A C 1
ATOM 781 O O . SER A 1 95 ? 36.332 -1.792 -20.915 1.00 69.81 95 SER A O 1
ATOM 783 N N . GLU A 1 96 ? 35.993 -3.980 -20.600 1.00 57.94 96 GLU A N 1
ATOM 784 C CA . GLU A 1 96 ? 36.819 -4.077 -19.380 1.00 57.94 96 GLU A CA 1
ATOM 785 C C . GLU A 1 96 ? 38.325 -3.965 -19.700 1.00 57.94 96 GLU A C 1
ATOM 787 O O . GLU A 1 96 ? 39.158 -3.765 -18.819 1.00 57.94 96 GLU A O 1
ATOM 792 N N . SER A 1 97 ? 38.682 -4.011 -20.985 1.00 53.19 97 SER A N 1
ATOM 793 C CA . SER A 1 97 ? 40.042 -3.960 -21.517 1.00 53.19 97 SER A CA 1
ATOM 794 C C . SER A 1 97 ? 40.757 -2.607 -21.401 1.00 53.19 97 SER A C 1
ATOM 796 O O . SER A 1 97 ? 41.912 -2.525 -21.802 1.00 53.19 97 SER A O 1
ATOM 798 N N . ALA A 1 98 ? 40.148 -1.567 -20.822 1.00 55.59 98 ALA A N 1
ATOM 799 C CA . ALA A 1 98 ? 40.856 -0.304 -20.586 1.00 55.59 98 ALA A CA 1
ATOM 800 C C . ALA A 1 98 ? 41.884 -0.384 -19.435 1.00 55.59 98 ALA A C 1
ATOM 802 O O . ALA A 1 98 ? 42.833 0.385 -19.435 1.00 55.59 98 ALA A O 1
ATOM 803 N N . TRP A 1 99 ? 41.726 -1.314 -18.481 1.00 56.44 99 TRP A N 1
ATOM 804 C CA . TRP A 1 99 ? 42.626 -1.442 -17.317 1.00 56.44 99 TRP A CA 1
ATOM 805 C C . TRP A 1 99 ? 43.635 -2.597 -17.419 1.00 56.44 99 TRP A C 1
ATOM 807 O O . TRP A 1 99 ? 44.643 -2.586 -16.725 1.00 56.44 99 TRP A O 1
ATOM 817 N N . LEU A 1 100 ? 43.380 -3.594 -18.274 1.00 55.81 100 LEU A N 1
ATOM 818 C CA . LEU A 1 100 ? 44.267 -4.754 -18.477 1.00 55.81 100 LEU A CA 1
ATOM 819 C C . LEU A 1 100 ? 45.320 -4.540 -19.581 1.00 55.81 100 LEU A C 1
ATOM 821 O O . LEU A 1 100 ? 46.184 -5.392 -19.750 1.00 55.81 100 LEU A O 1
ATOM 825 N N . ALA A 1 101 ? 45.241 -3.441 -20.339 1.00 56.09 101 ALA A N 1
ATOM 826 C CA . ALA A 1 101 ? 46.139 -3.146 -21.460 1.00 56.09 101 ALA A CA 1
ATOM 827 C C . ALA A 1 101 ? 47.342 -2.246 -21.097 1.00 56.09 101 ALA A C 1
ATOM 829 O O . ALA A 1 101 ? 48.235 -2.096 -21.924 1.00 56.09 101 ALA A O 1
ATOM 830 N N . ASP A 1 102 ? 47.377 -1.688 -19.880 1.00 51.75 102 ASP A N 1
ATOM 831 C CA . ASP A 1 102 ? 48.456 -0.819 -19.365 1.00 51.75 102 ASP A CA 1
ATOM 832 C C . ASP A 1 102 ? 49.482 -1.581 -18.488 1.00 51.75 102 ASP A C 1
ATOM 834 O O . ASP A 1 102 ? 50.161 -0.986 -17.648 1.00 51.75 102 ASP A O 1
ATOM 838 N N . GLY A 1 103 ? 49.581 -2.907 -18.654 1.00 51.94 103 GLY A N 1
ATOM 839 C CA . GLY A 1 103 ? 50.557 -3.775 -17.977 1.00 51.94 103 GLY A CA 1
ATOM 840 C C . GLY A 1 103 ? 51.638 -4.292 -18.913 1.00 51.94 103 GLY A C 1
ATOM 841 O O . GLY A 1 103 ? 51.261 -4.909 -19.933 1.00 51.94 103 GLY A O 1
#

Radius of gyration: 25.66 Å; chains: 1; bounding box: 74×22×52 Å

Sequence (103 aa):
PIDDRTLEYMHSTNRSAEQIKIVEDYCKSNLLWRTGKEEIQYSSVVEFNLSSLEPTVSGPKRPQDKI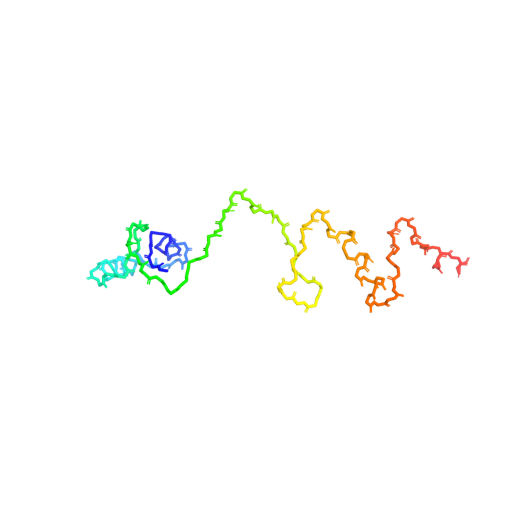LVKDLKTTFSHLLDSEHHRQYIPVLQRSESAWLADG

pLDDT: mean 89.9, std 11.32, range [51.75, 98.31]

Secondary structure (DSSP, 8-state):
-B-HHHHHHHHHTT--HHHHHHHHHHHHHTT-B--S------S------GGG---EEE-SS-TT-EEEGGGHHHHHHHHHHHHH--PPPPGGGS-THHHHS--